Protein AF-A0A0G1SRP8-F1 (afdb_monomer_lite)

pLDDT: mean 86.87, std 16.8, range [38.75, 98.25]

Sequence (86 aa):
MKIPINELRQLVEKALRKQGHEGKAVATIADILMYAQLRGNNQGVAKLIGKGIPKRVEAETPKIVKETPVSEEHWVTMWRELLALD

Foldseek 3Di:
DDDDLVVLLVVQLVLQVVLVDDDPRSVVLSVVLSVCVVVVHCSHPVQSPDNHDHDDPPWDDWDFPDDDPPDTDTDTPPCPVVVVPD

Secondary structure (DSSP, 8-state):
----HHHHHHHHHHHHHHTT--HHHHHHHHHHHHHHHHTT-TTSGGGGSTT-SPPPTTPPPPEEEEEETTEEEEE-S--TTTSS--

Structure (mmCIF, N/CA/C/O backbone):
data_AF-A0A0G1SRP8-F1
#
_entry.id   AF-A0A0G1SRP8-F1
#
loop_
_atom_site.group_PDB
_atom_site.id
_atom_site.type_symbol
_atom_site.label_atom_id
_atom_site.label_alt_id
_atom_site.label_comp_id
_atom_site.label_asym_id
_atom_site.label_entity_id
_atom_site.label_seq_id
_atom_site.pdbx_PDB_ins_code
_atom_site.Cartn_x
_atom_site.Cartn_y
_atom_site.Cartn_z
_atom_site.occupancy
_atom_site.B_iso_or_equiv
_atom_site.auth_seq_id
_atom_site.auth_comp_id
_atom_site.auth_asym_id
_atom_site.auth_atom_id
_atom_site.pdbx_PDB_model_num
ATOM 1 N N . MET A 1 1 ? -6.036 0.544 21.470 1.00 81.50 1 MET A N 1
ATOM 2 C CA . MET A 1 1 ? -7.097 1.048 20.567 1.00 81.50 1 MET A CA 1
ATOM 3 C C . MET A 1 1 ? -7.494 -0.082 19.627 1.00 81.50 1 MET A C 1
ATOM 5 O O . MET A 1 1 ? -6.598 -0.786 19.178 1.00 81.50 1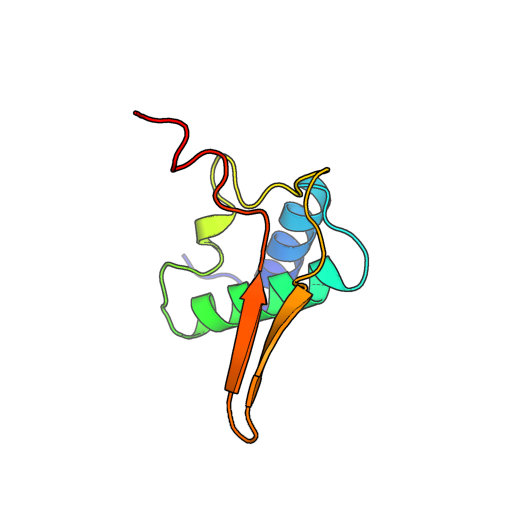 MET A O 1
ATOM 9 N N . LYS A 1 2 ? -8.788 -0.306 19.378 1.00 91.88 2 LYS A N 1
ATOM 10 C CA . LYS A 1 2 ? -9.288 -1.319 18.431 1.00 91.88 2 LYS A CA 1
ATOM 11 C C . LYS A 1 2 ? -10.162 -0.616 17.392 1.00 91.88 2 LYS A C 1
ATOM 13 O O . LYS A 1 2 ? -10.893 0.294 17.766 1.00 91.88 2 LYS A O 1
ATOM 18 N N . ILE A 1 3 ? -10.068 -1.029 16.132 1.00 96.06 3 ILE A N 1
ATOM 19 C CA . ILE A 1 3 ? -10.832 -0.479 15.005 1.00 96.06 3 ILE A CA 1
ATOM 20 C C . ILE A 1 3 ? -11.327 -1.638 14.121 1.00 96.06 3 ILE A C 1
ATOM 22 O O . ILE A 1 3 ? -10.587 -2.615 13.958 1.00 96.06 3 ILE A O 1
ATOM 26 N N . PRO A 1 4 ? -12.549 -1.580 13.563 1.00 97.81 4 PRO A N 1
ATOM 27 C CA . PRO A 1 4 ? -13.014 -2.543 12.571 1.00 97.81 4 PRO A CA 1
ATOM 28 C C . PRO A 1 4 ? -12.117 -2.578 11.327 1.00 97.81 4 PRO A C 1
ATOM 30 O O . PRO A 1 4 ? -11.683 -1.547 10.817 1.00 97.81 4 PRO A O 1
ATOM 33 N N . ILE A 1 5 ? -11.880 -3.775 10.788 1.00 96.69 5 ILE A N 1
ATOM 34 C CA . ILE A 1 5 ? -10.974 -3.969 9.644 1.00 96.69 5 ILE A CA 1
ATOM 35 C C . ILE A 1 5 ? -11.432 -3.225 8.381 1.00 96.69 5 ILE A C 1
ATOM 37 O O . ILE A 1 5 ? -10.610 -2.664 7.659 1.00 96.69 5 ILE A O 1
ATOM 41 N N . ASN A 1 6 ? -12.744 -3.171 8.142 1.00 97.69 6 ASN A N 1
ATOM 42 C CA . ASN A 1 6 ? -13.316 -2.480 6.988 1.00 97.69 6 ASN A CA 1
ATOM 43 C C . ASN A 1 6 ? -13.151 -0.962 7.109 1.00 97.69 6 ASN A C 1
ATOM 45 O O . ASN A 1 6 ? -12.824 -0.303 6.126 1.00 97.69 6 ASN A O 1
ATOM 49 N N . GLU A 1 7 ? -13.315 -0.424 8.318 1.00 98.25 7 GLU A N 1
ATOM 50 C CA . GLU A 1 7 ? -13.095 0.996 8.595 1.00 98.25 7 GLU A CA 1
ATOM 51 C C . GLU A 1 7 ? -11.618 1.358 8.406 1.00 98.25 7 GLU A C 1
ATOM 53 O O . GLU A 1 7 ? -11.290 2.324 7.717 1.00 98.25 7 GLU A O 1
ATOM 58 N N . LEU A 1 8 ? -10.708 0.523 8.916 1.00 97.19 8 LEU A N 1
ATOM 59 C CA . LEU A 1 8 ? -9.275 0.695 8.697 1.00 97.19 8 LEU A CA 1
ATOM 60 C C . LEU A 1 8 ? -8.918 0.681 7.203 1.00 97.19 8 LEU A C 1
ATOM 62 O O . LEU A 1 8 ? -8.170 1.545 6.747 1.00 97.19 8 LEU A O 1
ATOM 66 N N . ARG A 1 9 ? -9.486 -0.250 6.425 1.00 98.06 9 ARG A N 1
ATOM 67 C CA . ARG A 1 9 ? -9.271 -0.326 4.972 1.00 98.06 9 ARG A CA 1
ATOM 68 C C . ARG A 1 9 ? -9.749 0.941 4.263 1.00 98.06 9 ARG A C 1
ATOM 70 O O . ARG A 1 9 ? -9.019 1.489 3.443 1.00 98.06 9 ARG A O 1
ATOM 77 N N . GLN A 1 10 ? -10.929 1.448 4.615 1.00 98.25 10 GLN A N 1
ATOM 78 C CA . GLN A 1 10 ? -11.460 2.697 4.058 1.00 98.25 10 GLN A CA 1
ATOM 79 C C . GLN A 1 10 ? -10.562 3.900 4.382 1.00 98.25 10 GLN A C 1
ATOM 81 O O . GLN A 1 10 ? -10.313 4.737 3.511 1.00 98.25 10 GLN A O 1
ATOM 86 N N . LEU A 1 11 ? -10.030 3.981 5.607 1.00 97.50 11 LEU A N 1
ATOM 87 C CA . LEU A 1 11 ? -9.089 5.033 6.005 1.00 97.50 11 LEU A CA 1
ATOM 88 C C . LEU A 1 11 ? -7.775 4.957 5.216 1.00 97.50 11 LEU A C 1
ATOM 90 O O . LEU A 1 11 ? -7.277 5.989 4.763 1.00 97.50 11 LEU A O 1
ATOM 94 N N . VAL A 1 12 ? -7.246 3.750 5.007 1.00 97.69 12 VAL A N 1
ATOM 95 C CA . VAL A 1 12 ? -6.044 3.502 4.195 1.00 97.69 12 VAL A CA 1
ATOM 96 C C . VAL A 1 12 ? -6.255 3.962 2.754 1.00 97.69 12 VAL A C 1
ATOM 98 O O . VAL A 1 12 ? -5.466 4.754 2.241 1.00 97.69 12 VAL A O 1
ATOM 101 N N . GLU A 1 13 ? -7.342 3.539 2.108 1.00 98.12 13 GLU A N 1
ATOM 102 C CA . GLU A 1 13 ? -7.638 3.936 0.728 1.00 98.12 13 GLU A CA 1
ATOM 103 C C . GLU A 1 13 ? -7.838 5.450 0.595 1.00 98.12 13 GLU A C 1
ATOM 105 O O . GLU A 1 13 ? -7.339 6.066 -0.349 1.00 98.12 13 GLU A O 1
ATOM 110 N N . LYS A 1 14 ? -8.522 6.076 1.559 1.00 97.62 14 LYS A N 1
ATOM 111 C CA . LYS A 1 14 ? -8.710 7.531 1.599 1.00 97.62 14 LYS A CA 1
ATOM 112 C C . LYS A 1 14 ? -7.376 8.270 1.717 1.00 97.62 14 LYS A C 1
ATOM 114 O O . LYS A 1 14 ? -7.166 9.262 1.018 1.00 97.62 14 LYS A O 1
ATOM 119 N N . ALA A 1 15 ? -6.472 7.797 2.574 1.00 97.06 15 ALA A N 1
ATOM 120 C CA . ALA A 1 15 ? -5.144 8.381 2.735 1.00 97.06 15 ALA A CA 1
ATOM 121 C C . ALA A 1 15 ? -4.299 8.247 1.458 1.00 97.06 15 ALA A C 1
ATOM 123 O O . ALA A 1 15 ? -3.682 9.223 1.037 1.00 97.06 15 ALA A O 1
ATOM 124 N N . LEU A 1 16 ? -4.333 7.085 0.799 1.00 97.31 16 LEU A N 1
ATOM 125 C CA . LEU A 1 16 ? -3.625 6.852 -0.464 1.00 97.31 16 LEU A CA 1
ATOM 126 C C . LEU A 1 16 ? -4.129 7.768 -1.586 1.00 97.31 16 LEU A C 1
ATOM 128 O O . LEU A 1 16 ? -3.322 8.370 -2.292 1.00 97.31 16 LEU A O 1
ATOM 132 N N . ARG A 1 17 ? -5.450 7.944 -1.712 1.00 96.94 17 ARG A N 1
ATOM 133 C CA . ARG A 1 17 ? -6.040 8.882 -2.685 1.00 96.94 17 ARG A CA 1
ATOM 134 C C . ARG A 1 17 ? -5.618 10.322 -2.417 1.00 96.94 17 ARG A C 1
ATOM 136 O O . ARG A 1 17 ? -5.239 11.032 -3.340 1.00 96.94 17 ARG A O 1
ATOM 143 N N . LYS A 1 18 ? -5.596 10.738 -1.146 1.00 95.75 18 LYS A N 1
ATOM 144 C CA . LYS A 1 18 ? -5.090 12.063 -0.748 1.00 95.75 18 LYS A CA 1
ATOM 145 C C . LYS A 1 18 ? -3.607 12.253 -1.099 1.00 95.75 18 LYS A C 1
ATOM 147 O O . LYS A 1 18 ? -3.177 13.375 -1.335 1.00 95.75 18 LYS A O 1
ATOM 152 N N . GLN A 1 19 ? -2.838 11.169 -1.140 1.00 94.12 19 GLN A N 1
ATOM 153 C CA . GLN A 1 19 ? -1.422 11.152 -1.518 1.00 94.12 19 GLN A CA 1
ATOM 154 C C . GLN A 1 19 ? -1.196 11.029 -3.039 1.00 94.12 19 GLN A C 1
ATOM 156 O O . GLN A 1 19 ? -0.054 10.897 -3.475 1.00 94.12 19 GLN A O 1
ATOM 161 N N . GLY A 1 20 ? -2.264 11.102 -3.844 1.00 94.19 20 GLY A N 1
ATOM 162 C CA . GLY A 1 20 ? -2.212 11.151 -5.307 1.00 94.19 20 GLY A CA 1
ATOM 163 C C . GLY A 1 20 ? -2.331 9.795 -6.005 1.00 94.19 20 GLY A C 1
ATOM 164 O O . GLY A 1 20 ? -2.234 9.737 -7.230 1.00 94.19 20 GLY A O 1
ATOM 165 N N . HIS A 1 21 ? -2.533 8.699 -5.268 1.00 95.25 21 HIS A N 1
ATOM 166 C CA . HIS A 1 21 ? -2.743 7.376 -5.866 1.00 95.25 21 HIS A CA 1
ATOM 167 C C . HIS A 1 21 ? -4.171 7.209 -6.370 1.00 95.25 21 HIS A C 1
ATOM 169 O O . HIS A 1 21 ? -5.126 7.642 -5.729 1.00 95.25 21 HIS A O 1
ATOM 175 N N . GLU A 1 22 ? -4.337 6.493 -7.479 1.00 94.25 22 GLU A N 1
ATOM 176 C CA . GLU A 1 22 ? -5.647 6.273 -8.094 1.00 94.25 22 GLU A CA 1
ATOM 177 C C . GLU A 1 22 ? -5.791 4.855 -8.662 1.00 94.25 22 GLU A C 1
ATOM 179 O O . GLU A 1 22 ? -4.826 4.093 -8.767 1.00 94.25 22 GLU A O 1
ATOM 184 N N . GLY A 1 23 ? -7.026 4.492 -9.018 1.00 93.94 23 GLY A N 1
ATOM 185 C CA . GLY A 1 23 ? -7.341 3.235 -9.697 1.00 93.94 23 GLY A CA 1
ATOM 186 C C . GLY A 1 23 ? -6.832 1.987 -8.967 1.00 93.94 23 GLY A C 1
ATOM 187 O O . GLY A 1 23 ? -6.968 1.853 -7.749 1.00 93.94 23 GLY A O 1
ATOM 188 N N . LYS A 1 24 ? -6.238 1.063 -9.733 1.00 95.25 24 LYS A N 1
ATOM 189 C CA . LYS A 1 24 ? -5.722 -0.223 -9.228 1.00 95.25 24 LYS A CA 1
ATOM 190 C C . LYS A 1 24 ? -4.553 -0.072 -8.249 1.00 95.25 24 LYS A C 1
ATOM 192 O O . LYS A 1 24 ? -4.365 -0.949 -7.405 1.00 95.25 24 LYS A O 1
ATOM 197 N N . ALA A 1 25 ? -3.793 1.025 -8.324 1.00 92.88 25 ALA A N 1
ATOM 198 C CA . ALA A 1 25 ? -2.672 1.263 -7.418 1.00 92.88 25 ALA A CA 1
ATOM 199 C C . ALA A 1 25 ? -3.154 1.420 -5.970 1.00 92.88 25 ALA A C 1
ATOM 201 O O . ALA A 1 25 ? -2.564 0.835 -5.069 1.00 92.88 25 ALA A O 1
ATOM 202 N N . VAL A 1 26 ? -4.276 2.119 -5.748 1.00 97.50 26 VAL A N 1
ATOM 203 C CA . VAL A 1 26 ? -4.865 2.274 -4.404 1.00 97.50 26 VAL A CA 1
ATOM 204 C C . VAL A 1 26 ? -5.200 0.917 -3.795 1.00 97.50 26 VAL A C 1
ATOM 206 O O . VAL A 1 26 ? -4.795 0.655 -2.668 1.00 97.50 26 VAL A O 1
ATOM 209 N N . ALA A 1 27 ? -5.892 0.051 -4.542 1.00 97.69 27 ALA A N 1
ATOM 210 C CA . ALA A 1 27 ? -6.270 -1.276 -4.056 1.00 97.69 27 ALA A CA 1
ATOM 211 C C . ALA A 1 27 ? -5.034 -2.134 -3.738 1.00 97.69 27 ALA A C 1
ATOM 213 O O . ALA A 1 27 ? -4.934 -2.687 -2.649 1.00 97.69 27 ALA A O 1
ATOM 214 N N . THR A 1 28 ? -4.055 -2.155 -4.648 1.00 97.25 28 THR A N 1
ATOM 215 C CA . THR A 1 28 ? -2.824 -2.947 -4.495 1.00 97.25 28 THR A CA 1
ATOM 216 C C . THR A 1 28 ? -2.010 -2.503 -3.278 1.00 97.25 28 THR A C 1
ATOM 218 O O . THR A 1 28 ? -1.603 -3.326 -2.460 1.00 97.25 28 THR A O 1
ATOM 221 N N . ILE A 1 29 ? -1.788 -1.193 -3.124 1.00 96.69 29 ILE A N 1
ATOM 222 C CA . ILE A 1 29 ? -1.036 -0.653 -1.986 1.00 96.69 29 ILE A CA 1
ATOM 223 C C . ILE A 1 29 ? -1.816 -0.883 -0.686 1.00 96.69 29 ILE A C 1
ATOM 225 O O . ILE A 1 29 ? -1.223 -1.285 0.314 1.00 96.69 29 ILE A O 1
ATOM 229 N N . ALA A 1 30 ? -3.139 -0.680 -0.691 1.00 97.62 30 ALA A N 1
ATOM 230 C CA . ALA A 1 30 ? -3.977 -0.933 0.476 1.00 97.62 30 ALA A CA 1
ATOM 231 C C . ALA A 1 30 ? -3.881 -2.393 0.933 1.00 97.62 30 ALA A C 1
ATOM 233 O O . ALA A 1 30 ? -3.694 -2.631 2.124 1.00 97.62 30 ALA A O 1
ATOM 234 N N . ASP A 1 31 ? -3.930 -3.360 0.017 1.00 98.00 31 ASP A N 1
ATOM 235 C CA . ASP A 1 31 ? -3.830 -4.782 0.355 1.00 98.00 31 ASP A CA 1
ATOM 236 C C . ASP A 1 31 ? -2.486 -5.126 1.010 1.00 98.00 31 ASP A C 1
ATOM 238 O O . ASP A 1 31 ? -2.463 -5.808 2.035 1.00 98.00 31 ASP A O 1
ATOM 242 N N . ILE A 1 32 ? -1.375 -4.585 0.501 1.00 97.50 32 ILE A N 1
ATOM 243 C CA . ILE A 1 32 ? -0.038 -4.791 1.081 1.00 97.50 32 ILE A CA 1
ATOM 244 C C . ILE A 1 32 ? 0.055 -4.181 2.488 1.00 97.50 32 ILE A C 1
ATOM 246 O O . ILE A 1 32 ? 0.524 -4.834 3.426 1.00 97.50 32 ILE A O 1
ATOM 250 N N . LEU A 1 33 ? -0.404 -2.938 2.662 1.00 97.62 33 LEU A N 1
ATOM 251 C CA . LEU A 1 33 ? -0.345 -2.248 3.955 1.00 97.62 33 LEU A CA 1
ATOM 252 C C . LEU A 1 33 ? -1.251 -2.913 4.998 1.00 97.62 33 LEU A C 1
ATOM 254 O O . LEU A 1 33 ? -0.851 -3.060 6.156 1.00 97.62 33 LEU A O 1
ATOM 258 N N . MET A 1 34 ? -2.448 -3.340 4.588 1.00 97.56 34 MET A N 1
ATOM 259 C CA . MET A 1 34 ? -3.378 -4.083 5.435 1.00 97.56 34 MET A CA 1
ATOM 260 C C . MET A 1 34 ? -2.797 -5.444 5.813 1.00 97.56 34 MET A C 1
ATOM 262 O O . MET A 1 34 ? -2.805 -5.796 6.990 1.00 97.56 34 MET A O 1
ATOM 266 N N . TYR A 1 35 ? -2.221 -6.179 4.860 1.00 97.31 35 TYR A N 1
ATOM 267 C CA . TYR A 1 35 ? -1.558 -7.455 5.123 1.00 97.31 35 TYR A CA 1
ATOM 268 C C . TYR A 1 35 ? -0.457 -7.321 6.181 1.00 97.31 35 TYR A C 1
ATOM 270 O O . TYR A 1 35 ? -0.443 -8.064 7.164 1.00 97.31 35 TYR A O 1
ATOM 278 N N . ALA A 1 36 ? 0.432 -6.336 6.027 1.00 96.75 36 ALA A N 1
ATOM 279 C CA . ALA A 1 36 ? 1.479 -6.059 7.005 1.00 96.75 36 ALA A CA 1
ATOM 280 C C . ALA A 1 36 ? 0.889 -5.727 8.389 1.00 96.75 36 ALA A C 1
ATOM 282 O O . ALA A 1 36 ? 1.305 -6.310 9.392 1.00 96.75 36 ALA A O 1
ATOM 283 N N . GLN A 1 37 ? -0.125 -4.861 8.444 1.00 95.31 37 GLN A N 1
ATOM 284 C CA . GLN A 1 37 ? -0.775 -4.463 9.693 1.00 95.31 37 GLN A CA 1
ATOM 285 C C . GLN A 1 37 ? -1.417 -5.643 10.434 1.00 95.31 37 GLN A C 1
ATOM 287 O O . GLN A 1 37 ? -1.251 -5.769 11.647 1.00 95.31 37 GLN A O 1
ATOM 292 N N . LEU A 1 38 ? -2.129 -6.521 9.723 1.00 95.38 38 LEU A N 1
ATOM 293 C CA . LEU A 1 38 ? -2.804 -7.683 10.315 1.00 95.38 38 LEU A CA 1
ATOM 294 C C . LEU A 1 38 ? -1.819 -8.723 10.856 1.00 95.38 38 LEU A C 1
ATOM 296 O O . LEU A 1 38 ? -2.157 -9.477 11.763 1.00 95.38 38 LEU A O 1
ATOM 300 N N . ARG A 1 39 ? -0.589 -8.735 10.337 1.00 96.31 39 ARG A N 1
ATOM 301 C CA . ARG A 1 39 ? 0.505 -9.587 10.819 1.00 96.31 39 ARG A CA 1
ATOM 302 C C . ARG A 1 39 ? 1.350 -8.948 11.923 1.00 96.31 39 ARG A C 1
ATOM 304 O O . ARG A 1 39 ? 2.384 -9.501 12.280 1.00 96.31 39 ARG A O 1
ATOM 311 N N . GLY A 1 40 ? 0.954 -7.782 12.434 1.00 92.75 40 GLY A N 1
ATOM 312 C CA . GLY A 1 40 ? 1.722 -7.060 13.451 1.00 92.75 40 GLY A CA 1
ATOM 313 C C . GLY A 1 40 ? 3.040 -6.473 12.932 1.00 92.75 40 GLY A C 1
ATOM 314 O O . GLY A 1 40 ? 3.927 -6.174 13.726 1.00 92.75 40 GLY A O 1
ATOM 315 N N . ASN A 1 41 ? 3.189 -6.300 11.614 1.00 92.69 41 ASN A N 1
ATOM 316 C CA . ASN A 1 41 ? 4.362 -5.668 11.017 1.00 92.69 41 ASN A CA 1
ATOM 317 C C . ASN A 1 41 ? 4.220 -4.134 11.052 1.00 92.69 41 ASN A C 1
ATOM 319 O O . ASN A 1 41 ? 3.261 -3.566 10.525 1.00 92.69 41 ASN A O 1
ATOM 323 N N . ASN A 1 42 ? 5.218 -3.452 11.619 1.00 86.88 42 ASN A N 1
ATOM 324 C CA . ASN A 1 42 ? 5.259 -1.991 11.731 1.00 86.88 42 ASN A CA 1
ATOM 325 C C . ASN A 1 42 ? 5.473 -1.250 10.393 1.00 86.88 42 ASN A C 1
ATOM 327 O O . ASN A 1 42 ? 5.416 -0.022 10.357 1.00 86.88 42 ASN A O 1
ATOM 331 N N . GLN A 1 43 ? 5.692 -1.969 9.291 1.00 88.94 43 GLN A N 1
ATOM 332 C CA . GLN A 1 43 ? 5.775 -1.418 7.935 1.00 88.94 43 GLN A CA 1
ATOM 333 C C . GLN A 1 43 ? 4.409 -1.344 7.219 1.00 88.94 43 GLN A C 1
ATOM 335 O O . GLN A 1 43 ? 4.370 -1.048 6.029 1.00 88.94 43 GLN A O 1
ATOM 340 N N . GLY A 1 44 ? 3.297 -1.626 7.913 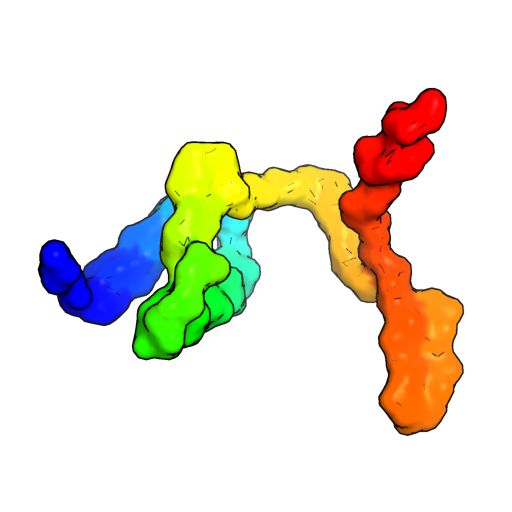1.00 93.00 44 GLY A N 1
ATOM 341 C CA . GLY A 1 44 ? 1.935 -1.512 7.378 1.00 93.00 44 GLY A CA 1
ATOM 342 C C . GLY A 1 44 ? 1.379 -0.084 7.409 1.00 93.00 44 GLY A C 1
ATOM 343 O O . GLY A 1 44 ? 2.032 0.872 6.996 1.00 93.00 44 GLY A O 1
ATOM 344 N N . VAL A 1 45 ? 0.161 0.081 7.935 1.00 94.75 45 VAL A N 1
ATOM 345 C CA . VAL A 1 45 ? -0.599 1.353 7.918 1.00 94.75 45 VAL A CA 1
ATOM 346 C C . VAL A 1 45 ? 0.164 2.540 8.524 1.00 94.75 45 VAL A C 1
ATOM 348 O O . VAL A 1 45 ? -0.028 3.677 8.094 1.00 94.75 45 VAL A O 1
ATOM 351 N N . ALA A 1 46 ? 1.092 2.293 9.455 1.00 93.25 46 ALA A N 1
ATOM 352 C CA . ALA A 1 46 ? 1.958 3.323 10.033 1.00 93.25 46 ALA A CA 1
ATOM 353 C C . ALA A 1 46 ? 2.742 4.138 8.981 1.00 93.25 46 ALA A C 1
ATOM 355 O O . ALA A 1 46 ? 3.078 5.294 9.229 1.00 93.25 46 ALA A O 1
ATOM 356 N N . LYS A 1 47 ? 2.983 3.585 7.784 1.00 92.69 47 LYS A N 1
ATOM 357 C CA . LYS A 1 47 ? 3.652 4.281 6.673 1.00 92.69 47 LYS A CA 1
ATOM 358 C C . LYS A 1 47 ? 2.855 5.410 6.048 1.00 92.69 47 LYS A C 1
ATOM 360 O O . LYS A 1 47 ? 3.424 6.184 5.291 1.00 92.69 47 LYS A O 1
ATOM 365 N N . LEU A 1 48 ? 1.571 5.531 6.363 1.00 94.12 48 LEU A N 1
ATOM 366 C CA . LEU A 1 48 ? 0.729 6.617 5.870 1.00 94.12 48 LEU A CA 1
ATOM 367 C C . LEU A 1 48 ? 0.797 7.871 6.753 1.00 94.12 48 LEU A C 1
ATOM 369 O O . LEU A 1 48 ? 0.234 8.898 6.381 1.00 94.12 48 LEU A O 1
ATOM 373 N N . ILE A 1 49 ? 1.480 7.801 7.900 1.00 90.12 49 ILE A N 1
ATOM 374 C CA . ILE A 1 49 ? 1.644 8.918 8.836 1.00 90.12 49 ILE A CA 1
ATOM 375 C C . ILE A 1 49 ? 2.702 9.902 8.305 1.00 90.12 49 ILE A C 1
ATOM 377 O O . ILE A 1 49 ? 3.677 9.519 7.655 1.00 90.12 49 ILE A O 1
ATOM 381 N N . GLY A 1 50 ? 2.528 11.192 8.600 1.00 89.81 50 GLY A N 1
ATOM 382 C CA . GLY A 1 50 ? 3.468 12.239 8.198 1.00 89.81 50 GLY A CA 1
ATOM 383 C C . GLY A 1 50 ? 3.458 12.463 6.686 1.00 89.81 50 GLY A C 1
ATOM 384 O O . GLY A 1 50 ? 2.396 12.673 6.103 1.00 89.81 50 GLY A O 1
ATOM 385 N N . LYS A 1 51 ? 4.639 12.420 6.050 1.00 86.38 51 LYS A N 1
ATOM 386 C CA . LYS A 1 51 ? 4.759 12.542 4.583 1.00 86.38 51 LYS A CA 1
ATOM 387 C C . LYS A 1 51 ? 4.105 11.372 3.838 1.00 86.38 51 LYS A C 1
ATOM 389 O O . LYS A 1 51 ? 3.749 11.536 2.676 1.00 86.38 51 LYS A O 1
ATOM 394 N N . GLY A 1 52 ? 3.905 10.234 4.503 1.00 90.94 52 GLY A N 1
ATOM 395 C CA . GLY A 1 52 ? 3.213 9.094 3.925 1.00 90.94 52 GLY A CA 1
ATOM 396 C C . GLY A 1 52 ? 3.993 8.408 2.800 1.00 90.94 52 GLY A C 1
ATOM 397 O O . GLY A 1 52 ? 5.223 8.367 2.800 1.00 90.94 52 GLY A O 1
ATOM 398 N N . ILE A 1 53 ? 3.252 7.906 1.815 1.00 91.31 53 ILE A N 1
ATOM 399 C CA . ILE A 1 53 ? 3.748 7.300 0.578 1.00 91.31 53 ILE A CA 1
ATOM 400 C C . ILE A 1 53 ? 3.228 8.161 -0.586 1.00 91.31 53 ILE A C 1
ATOM 402 O O . ILE A 1 53 ? 2.293 7.754 -1.272 1.00 91.31 53 ILE A O 1
ATOM 406 N N . PRO A 1 54 ? 3.751 9.380 -0.805 1.00 92.00 54 PRO A N 1
ATOM 407 C CA . PRO A 1 54 ? 3.253 10.247 -1.866 1.00 92.00 54 PRO A CA 1
ATOM 408 C C . PRO A 1 54 ? 3.511 9.614 -3.236 1.00 92.00 54 PRO A C 1
ATOM 410 O O . PRO A 1 54 ? 4.567 9.017 -3.468 1.00 92.00 54 PRO A O 1
ATOM 413 N N . LYS A 1 55 ? 2.557 9.756 -4.160 1.00 90.44 55 LYS A N 1
ATOM 414 C CA . LYS A 1 55 ? 2.795 9.414 -5.562 1.00 90.44 55 LYS A CA 1
ATOM 415 C C . LYS A 1 55 ? 3.880 10.339 -6.112 1.00 90.44 55 LYS A C 1
ATOM 417 O O . LYS A 1 55 ? 3.782 11.557 -5.984 1.00 90.44 55 LYS A O 1
ATOM 422 N N . ARG A 1 56 ? 4.906 9.754 -6.727 1.00 87.38 56 ARG A N 1
ATOM 423 C CA . ARG A 1 56 ? 5.949 10.501 -7.442 1.00 87.38 56 ARG A CA 1
ATOM 424 C C . ARG A 1 56 ? 5.531 10.664 -8.899 1.00 87.38 56 ARG A C 1
ATOM 426 O O . ARG A 1 56 ? 5.003 9.716 -9.482 1.00 87.38 56 ARG A O 1
ATOM 433 N N . VAL A 1 57 ? 5.739 11.849 -9.466 1.00 80.69 57 VAL A N 1
ATOM 434 C CA . VAL A 1 57 ? 5.370 12.152 -10.860 1.00 80.69 57 VAL A CA 1
ATOM 435 C C . VAL A 1 57 ? 6.337 11.463 -11.822 1.00 80.69 57 VAL A C 1
ATOM 437 O O . VAL A 1 57 ? 5.932 10.972 -12.868 1.00 80.69 57 VAL A O 1
ATOM 440 N N . GLU A 1 58 ? 7.594 11.342 -11.410 1.00 82.31 58 GLU A N 1
ATOM 441 C CA . GLU A 1 58 ? 8.705 10.749 -12.151 1.00 82.31 58 GLU A CA 1
ATOM 442 C C . GLU A 1 58 ? 8.806 9.228 -11.943 1.00 82.31 58 GLU A C 1
ATOM 444 O O . GLU A 1 58 ? 9.782 8.606 -12.359 1.00 82.31 58 GLU A O 1
ATOM 449 N N . ALA A 1 59 ? 7.834 8.612 -11.258 1.00 80.19 59 ALA A N 1
ATOM 450 C CA . ALA A 1 59 ? 7.828 7.167 -11.071 1.00 80.19 59 ALA A CA 1
ATOM 451 C C . ALA A 1 59 ? 7.592 6.458 -12.409 1.00 80.19 59 ALA A C 1
ATOM 453 O O . ALA A 1 59 ? 6.552 6.627 -13.045 1.00 80.19 59 ALA A O 1
ATOM 454 N N . GLU A 1 60 ? 8.537 5.604 -12.791 1.00 79.81 60 GLU A N 1
ATOM 455 C CA . GLU A 1 60 ? 8.417 4.734 -13.956 1.00 79.81 60 GLU A CA 1
ATOM 456 C C . GLU A 1 60 ? 8.103 3.295 -13.545 1.00 79.81 60 GLU A C 1
ATOM 458 O O . GLU A 1 60 ? 8.397 2.851 -12.432 1.00 79.81 60 GLU A O 1
ATOM 463 N N . THR A 1 61 ? 7.515 2.546 -14.478 1.00 84.44 61 THR A N 1
ATOM 464 C CA . THR A 1 61 ? 7.368 1.096 -14.315 1.00 84.44 61 THR A CA 1
ATOM 465 C C . THR A 1 61 ? 8.761 0.448 -14.323 1.00 84.44 61 THR A C 1
ATOM 467 O O . THR A 1 61 ? 9.588 0.853 -15.146 1.00 84.44 61 THR A O 1
ATOM 470 N N . PRO A 1 62 ? 9.040 -0.536 -13.444 1.00 86.75 62 PRO A N 1
ATOM 471 C CA . PRO A 1 62 ? 10.292 -1.289 -13.473 1.00 86.75 62 PRO A CA 1
ATOM 472 C C . PRO A 1 62 ? 10.579 -1.852 -14.870 1.00 86.75 62 PRO A C 1
ATOM 474 O O . PRO A 1 62 ? 9.678 -2.385 -15.516 1.00 86.75 62 PRO A O 1
ATOM 477 N N . LYS A 1 63 ? 11.828 -1.739 -15.332 1.00 88.44 63 LYS A N 1
ATOM 478 C CA . LYS A 1 63 ? 12.270 -2.271 -16.631 1.00 88.44 63 LYS A CA 1
ATOM 479 C C . LYS A 1 63 ? 13.259 -3.404 -16.403 1.00 88.44 63 LYS A C 1
ATOM 481 O O . LYS A 1 63 ? 14.208 -3.224 -15.642 1.00 88.44 63 LYS A O 1
ATOM 486 N N . ILE A 1 64 ? 13.058 -4.538 -17.067 1.00 91.06 64 ILE A N 1
ATOM 487 C CA . ILE A 1 64 ? 14.027 -5.638 -17.052 1.00 91.06 64 ILE A CA 1
ATOM 488 C C . ILE A 1 64 ? 15.296 -5.154 -17.760 1.00 91.06 64 ILE A C 1
ATOM 490 O O . ILE A 1 64 ? 15.238 -4.687 -18.897 1.00 91.06 64 ILE A O 1
ATOM 494 N N . VAL A 1 65 ? 16.434 -5.233 -17.075 1.00 93.06 65 VAL A N 1
ATOM 495 C CA . VAL A 1 65 ? 17.755 -4.901 -17.639 1.00 93.06 65 VAL A CA 1
ATOM 496 C C . VAL A 1 65 ? 18.615 -6.131 -17.877 1.00 93.06 65 VAL A C 1
ATOM 498 O O . VAL A 1 65 ? 19.533 -6.092 -18.694 1.00 93.06 65 VAL A O 1
ATOM 501 N N . LYS A 1 66 ? 18.306 -7.231 -17.192 1.00 92.56 66 LYS A N 1
ATOM 502 C CA . LYS A 1 66 ? 18.955 -8.521 -17.382 1.00 92.56 66 LYS A CA 1
ATOM 503 C C . LYS A 1 66 ? 17.996 -9.631 -16.990 1.00 92.56 66 LYS A C 1
ATOM 505 O O . LYS A 1 66 ? 17.349 -9.547 -15.953 1.00 92.56 66 LYS A O 1
ATOM 510 N N . GLU A 1 67 ? 17.963 -10.682 -17.791 1.00 95.62 67 GLU A N 1
ATOM 511 C CA . GLU A 1 67 ? 17.109 -11.844 -17.570 1.00 95.62 67 GLU A CA 1
ATOM 512 C C . GLU A 1 67 ? 17.936 -13.124 -17.702 1.00 95.62 67 GLU A C 1
ATOM 514 O O . GLU A 1 67 ? 18.841 -13.235 -18.533 1.00 95.62 67 GLU A O 1
ATOM 519 N N . THR A 1 68 ? 17.649 -14.085 -16.834 1.00 94.88 68 THR A N 1
ATOM 520 C CA . THR A 1 68 ? 18.123 -15.466 -16.889 1.00 94.88 68 THR A CA 1
ATOM 521 C C . THR A 1 68 ? 16.914 -16.393 -16.712 1.00 94.88 68 THR A C 1
ATOM 523 O O . THR A 1 68 ? 15.859 -15.927 -16.287 1.00 94.88 68 THR A O 1
ATOM 526 N N . PRO A 1 69 ? 17.037 -17.715 -16.938 1.00 97.25 69 PRO A N 1
ATOM 527 C CA . PRO A 1 69 ? 15.899 -18.632 -16.819 1.00 97.25 69 PRO A CA 1
ATOM 528 C C . PRO A 1 69 ? 15.188 -18.637 -15.455 1.00 9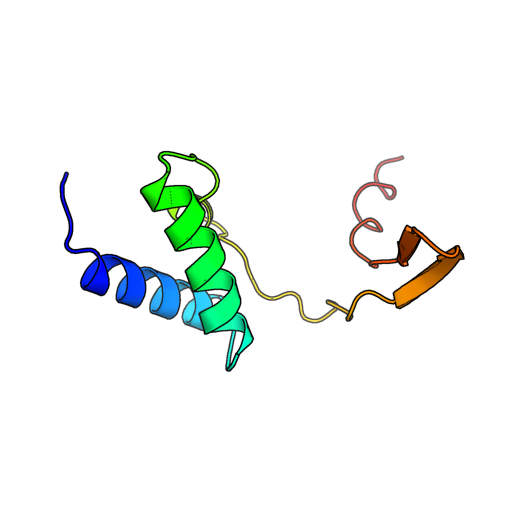7.25 69 PRO A C 1
ATOM 530 O O . PRO A 1 69 ? 14.073 -19.140 -15.356 1.00 97.25 69 PRO A O 1
ATOM 533 N N . VAL A 1 70 ? 15.841 -18.143 -14.397 1.00 94.31 70 VAL A N 1
ATOM 534 C CA . VAL A 1 70 ? 15.309 -18.147 -13.023 1.00 94.31 70 VAL A CA 1
ATOM 535 C C . VAL A 1 70 ? 15.405 -16.789 -12.327 1.00 94.31 70 VAL A C 1
ATOM 537 O O . VAL A 1 70 ? 15.109 -16.695 -11.136 1.00 94.31 70 VAL A O 1
ATOM 540 N N . SER A 1 71 ? 15.856 -15.738 -13.016 1.00 92.62 71 SER A N 1
ATOM 541 C CA . SER A 1 71 ? 16.022 -14.425 -12.396 1.00 92.62 71 SER A CA 1
ATOM 542 C C . SER A 1 71 ? 15.864 -13.283 -13.383 1.00 92.62 71 SER A C 1
ATOM 544 O O . SER A 1 71 ? 16.298 -13.362 -14.526 1.00 92.62 71 SER A O 1
ATOM 546 N N . GLU A 1 72 ? 15.336 -12.175 -12.884 1.00 90.06 72 GLU A N 1
ATOM 547 C CA . GLU A 1 72 ? 15.261 -10.914 -13.608 1.00 90.06 72 GLU A CA 1
ATOM 548 C C . GLU A 1 72 ? 15.815 -9.804 -12.722 1.00 90.06 72 GLU A C 1
ATOM 550 O O . GLU A 1 72 ? 15.437 -9.649 -11.557 1.00 90.06 72 GLU A O 1
ATOM 555 N N . GLU A 1 73 ? 16.721 -9.017 -13.281 1.00 87.44 73 GLU A N 1
ATOM 556 C CA . GLU A 1 73 ? 17.185 -7.772 -12.699 1.00 87.44 73 GLU A CA 1
ATOM 557 C C . GLU A 1 73 ? 16.348 -6.637 -13.275 1.00 87.44 73 GLU A C 1
ATOM 559 O O . GLU A 1 73 ? 16.262 -6.455 -14.492 1.00 87.44 73 GLU A O 1
ATOM 564 N N . HIS A 1 74 ? 15.735 -5.867 -12.384 1.00 83.06 74 HIS A N 1
ATOM 565 C CA . HIS A 1 74 ? 14.917 -4.729 -12.757 1.00 83.06 74 HIS A CA 1
ATOM 566 C C . HIS A 1 74 ? 15.641 -3.437 -12.412 1.00 83.06 74 HIS A C 1
ATOM 568 O O . HIS A 1 74 ? 16.031 -3.218 -11.265 1.00 83.06 74 HIS A O 1
ATOM 574 N N . TRP A 1 75 ? 15.744 -2.541 -13.386 1.00 76.81 75 TRP A N 1
ATOM 575 C CA . TRP A 1 75 ? 16.084 -1.159 -13.115 1.00 76.81 75 TRP A CA 1
ATOM 576 C C . TRP A 1 75 ? 14.824 -0.400 -12.730 1.00 76.81 75 TRP A C 1
ATOM 578 O O . TRP A 1 75 ? 13.820 -0.389 -13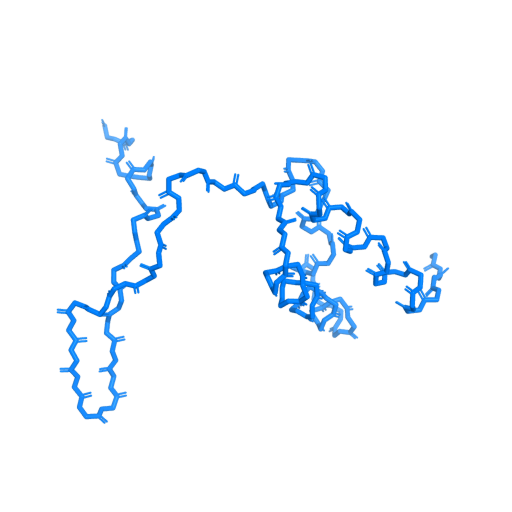.450 1.00 76.81 75 TRP A O 1
ATOM 588 N N . VAL A 1 76 ? 14.897 0.268 -11.588 1.00 64.94 76 VAL A N 1
ATOM 589 C CA . VAL A 1 76 ? 13.917 1.264 -11.180 1.00 64.94 76 VAL A CA 1
ATOM 590 C C . VAL A 1 76 ? 14.694 2.548 -10.969 1.00 64.94 76 VAL A C 1
ATOM 592 O O . VAL A 1 76 ? 15.629 2.581 -10.167 1.00 64.94 76 VAL A O 1
ATOM 595 N N . THR A 1 77 ? 14.314 3.617 -11.667 1.00 59.16 77 THR A N 1
ATOM 596 C CA . THR A 1 77 ? 14.864 4.959 -11.443 1.00 59.16 77 THR A CA 1
ATOM 597 C C . THR A 1 77 ? 14.363 5.484 -10.091 1.00 59.16 77 THR A C 1
ATOM 599 O O . THR A 1 77 ? 13.496 6.343 -10.015 1.00 59.16 77 THR A O 1
ATOM 602 N N . MET A 1 78 ? 14.857 4.905 -8.997 1.00 50.66 78 MET A N 1
ATOM 603 C CA . MET A 1 78 ? 14.461 5.216 -7.618 1.00 50.66 78 MET A CA 1
ATOM 604 C C . MET A 1 78 ? 15.651 5.696 -6.770 1.00 50.66 78 MET A C 1
ATOM 606 O O . MET A 1 78 ? 15.459 6.141 -5.645 1.00 50.66 78 MET A O 1
ATOM 610 N N . TRP A 1 79 ? 16.870 5.666 -7.323 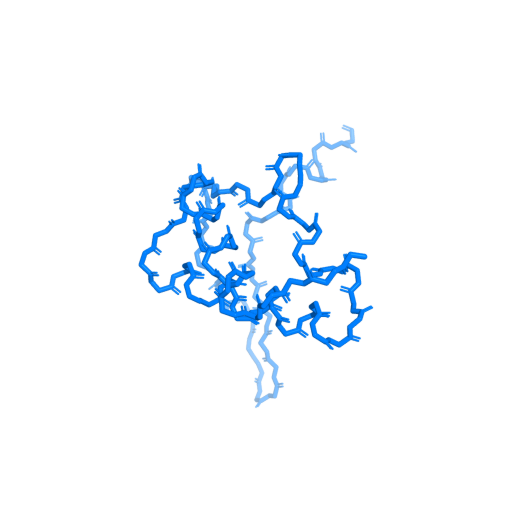1.00 44.25 79 TRP A N 1
ATOM 611 C CA . TRP A 1 79 ? 18.124 5.857 -6.580 1.00 44.25 79 TRP A CA 1
ATOM 612 C C . TRP A 1 79 ? 19.006 7.017 -7.064 1.00 44.25 79 TRP A C 1
ATOM 614 O O . TRP A 1 79 ? 20.138 7.148 -6.609 1.00 44.25 79 TRP A O 1
ATOM 624 N N . ARG A 1 80 ? 18.513 7.906 -7.940 1.00 42.81 80 ARG A N 1
ATOM 625 C CA . ARG A 1 80 ? 19.298 9.095 -8.332 1.00 42.81 80 ARG A CA 1
ATOM 626 C C . ARG A 1 80 ? 19.478 10.123 -7.208 1.00 42.81 80 ARG A C 1
ATOM 628 O O . ARG A 1 80 ? 20.409 10.907 -7.282 1.00 42.81 80 ARG A O 1
ATOM 635 N N . GLU A 1 81 ? 18.659 10.089 -6.158 1.00 43.50 81 GLU A N 1
ATOM 636 C CA . GLU A 1 81 ? 18.810 10.998 -5.007 1.00 43.50 81 GLU A CA 1
ATOM 637 C C . GLU A 1 81 ? 19.711 10.440 -3.892 1.00 43.50 81 GLU A C 1
ATOM 639 O O . GLU A 1 81 ? 20.173 11.205 -3.055 1.00 43.50 81 GLU A O 1
ATOM 644 N N . LEU A 1 82 ? 20.003 9.132 -3.880 1.00 39.28 82 LEU A N 1
ATOM 645 C CA . LEU A 1 82 ? 20.862 8.511 -2.856 1.00 39.28 82 LEU A CA 1
ATOM 646 C C . LEU A 1 82 ? 22.345 8.451 -3.255 1.00 39.28 82 LEU A C 1
ATOM 648 O O . LEU A 1 82 ? 23.185 8.266 -2.386 1.00 39.28 82 LEU A O 1
ATOM 652 N N . LEU A 1 83 ? 22.659 8.648 -4.541 1.00 39.69 83 LEU A N 1
ATOM 653 C CA . LEU A 1 83 ? 24.028 8.761 -5.074 1.00 39.69 83 LEU A CA 1
ATOM 654 C C . LEU A 1 83 ? 24.406 10.198 -5.480 1.00 39.69 83 LEU A C 1
ATOM 656 O O . LEU A 1 83 ? 25.491 10.420 -5.997 1.00 39.69 83 LEU A O 1
ATOM 660 N N . ALA A 1 84 ? 23.516 11.174 -5.264 1.00 39.09 84 ALA A N 1
ATOM 661 C CA . ALA A 1 84 ? 23.821 12.603 -5.410 1.00 39.09 84 ALA A CA 1
ATOM 662 C C . ALA A 1 84 ? 24.288 13.245 -4.084 1.00 39.09 84 ALA A C 1
ATOM 664 O O . ALA A 1 84 ? 24.341 14.466 -3.968 1.00 39.09 84 ALA A O 1
ATOM 665 N N . LEU A 1 85 ? 24.585 12.411 -3.083 1.00 39.75 85 LEU A N 1
ATOM 666 C CA . LEU A 1 85 ? 25.269 12.773 -1.845 1.00 39.75 85 LEU A CA 1
ATOM 667 C C . LEU A 1 85 ? 26.685 12.176 -1.886 1.00 39.75 85 LEU A C 1
ATOM 669 O O . LEU A 1 85 ? 26.989 11.275 -1.111 1.00 39.75 85 LEU A O 1
ATOM 673 N N . ASP A 1 86 ? 27.493 12.655 -2.829 1.00 38.75 86 ASP A N 1
ATOM 674 C CA . ASP A 1 86 ? 28.960 12.686 -2.748 1.00 38.75 86 ASP A CA 1
ATOM 675 C C . ASP A 1 86 ? 29.392 14.155 -2.860 1.00 38.75 86 ASP A C 1
ATOM 677 O O . ASP A 1 86 ? 28.896 14.841 -3.789 1.00 38.75 86 ASP A O 1
#

Radius of gyration: 16.04 Å; chains: 1; bounding box: 42×31×38 Å

=== Feature glossary ===
Key to the feature types in this record:

Secondary structure (8-state, DSSP). Secondary structure is the local, repeating backbone conformation. DSSP classifies it into eight states by reading the hydrogen-bond network: three helix types (H, G, I), two β types (E, B), two non-regular types (T, S), and unstructured coil (-).

Backbone torsions (φ/ψ). Backbone dihedral angles. Every residue except chain termini has a φ (preceding-C → N → Cα → C) and a ψ (N → Cα → C → next-N). They are reported in degrees following the IUPAC sign convention. Secondary structure is essentially a statement about which (φ, ψ) basin each residue occupies.

Predicted aligned error. Predicted Aligned Error (PAE) is an AlphaFold confidence matrix: entry (i, j) is the expected error in the position of residue j, in ångströms, when the prediction is superimposed on the true structure at residue i. Low PAE within a block of residues means that block is internally rigid and well-predicted; high PAE between two blocks means their relative placement is uncertain even if each block individually is confident.

B-factor. B-factor (Debye–Waller factor) reflects atomic displacement in the crystal lattice. It is an experimental observable (units Å²), not a prediction; low values mean the atom is pinned down, high values mean it moves or is heterogeneous across the crystal.

Secondary structure (3-state, P-SEA). Three-state secondary struc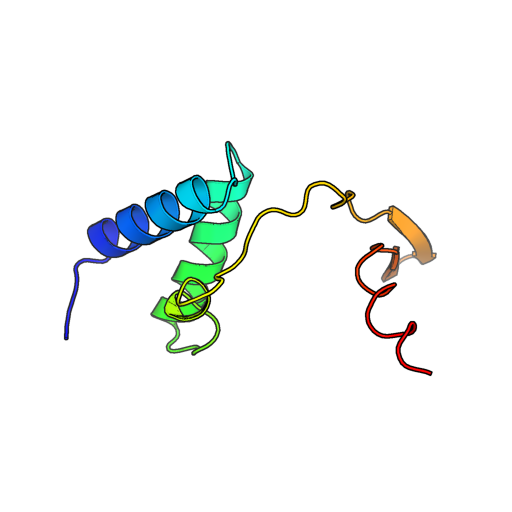ture (P-SEA) collapses the eight DSSP classes into helix (a), strand (b), and coil (c). P-SEA assigns these from Cα geometry alone — distances and angles — without requiring backbone oxygens, so it works on any Cα trace.

Sequence. Primary structure: the covalent order of the twenty standard amino acids along the backbone. Two proteins with the same sequence will (almost always) fold to the same structure; two with 30% identity often share a fold but not the details.

pLDDT. pLDDT is the predicted lDDT-Cα score: AlphaFold's confidence that the local environment of each residue (all inter-atomic distances within 15 Å) is correctly placed. It is a per-residue number between 0 and 100, with higher meaning more reliable.

InterPro / GO / CATH / organism. Functional annotations link the protein to curated databases. InterPro entries identify conserved domains and families by matching the sequence against member-database signatures (Pfam, PROSITE, CDD, …). Gene Ontology (GO) terms describe molecular function, biological process, and cellular component in a controlled vocabulary. CATH places the structure in a hierarchical fold classification (Class/Architecture/Topology/Homologous-superfamily). The organism is the source species.

Contact-map, Ramachandran, and PAE plots. Three diagnostic plots accompany the record. The Cα contact map visualizes the tertiary structure as a 2D adjacency matrix (8 Å cutoff, sequence-local contacts suppressed). The Ramachandran plot shows the distribution of backbone (φ, ψ) torsions, with points in the α and β basins reflecting secondary structure content. The PAE plot shows AlphaFold's inter-residue confidence as a color matrix.

mmCIF coordinates. The mmCIF table is the protein's shape written out atom by atom. For each backbone N, Cα, C, and carbonyl O, it records an (x, y, z) coordinate triple in Å plus the residue type, chain letter, and residue number.

Radius of gyration, Cα contacts, bounding box. Three whole-structure scalars: the radius of gyration (RMS distance of Cα from centroid, in Å), the count of Cα–Cα contacts (pairs closer than 8 Å and separated by more than four residues in sequence — i.e. tertiary, not local, contacts), and the bounding-box dimensions. Together they distinguish compact globular folds from extended fibres or disordered chains.

Foldseek 3Di. The Foldseek 3Di string encodes local tertiary geometry as a 20-letter alphabet — one character per residue — derived from the relative positions of nearby Cα atoms. Unlike the amino-acid sequence, 3Di is a direct function of the 3D structure, so two proteins with the same fold have similar 3Di strings even at low sequence identity.

Rendered structure images. Six rendered views show the 3D structure from the faces of a cube — i.e. along ±x, ±y, ±z. Rendering representation is drawn randomly per protein from cartoon (secondary-structure ribbons), sticks (backbone bonds), or molecular surface; coloring is either N→C rainbow (blue at the N-terminus through red at the C-terminus) or one color per chain.

Nearest PDB structures. The Foldseek neighbor list gives the closest experimentally determined structures in the PDB, ranked by structural alignment. TM-score near 1 means near-identical fold; near 0.3 means only rough topology match. This is how one finds what a novel AlphaFold prediction most resembles in the solved-structure universe.

Solvent-accessible surface area. SASA measures how much of the protein is reachable by solvent. It is computed by rolling a water-sized probe over the atomic surface and summing the exposed area (Å²). Per-residue SASA distinguishes core (buried, low SASA) from surface (exposed, high SASA) residues; total SASA is a whole-molecule size measure.